Protein AF-A0A7Y2HA65-F1 (afdb_monomer)

Foldseek 3Di:
DEAQDDPDVQVVCVVLVLAYYADVVDVVSVVVRVVVVVVDDPVSNVVSVVSVVVCCVPPVPPVVVVVVVCCVVVVVVD

Mean predicted aligned error: 5.22 Å

Sequence (78 aa):
IYAVLSGEVAKLTREHQIGITADSGNINEIVTGFERFLQFDEKELKEIGDRAWNLYRSVFDREVSIQKLEKLVFDSSN

pLDDT: mean 90.52, std 8.04, range [48.12, 96.81]

Structure (mmCIF, N/CA/C/O backbone):
data_AF-A0A7Y2HA65-F1
#
_entry.id   AF-A0A7Y2HA65-F1
#
loop_
_atom_site.group_PDB
_atom_site.id
_atom_site.type_symbol
_atom_site.label_atom_id
_atom_site.label_alt_id
_atom_site.label_comp_id
_atom_site.label_asym_id
_atom_site.label_entity_id
_atom_site.label_seq_id
_atom_site.pdbx_PDB_ins_code
_atom_site.Cartn_x
_atom_site.Cartn_y
_atom_site.Cartn_z
_atom_site.occupancy
_atom_site.B_iso_or_equiv
_atom_site.auth_seq_id
_atom_site.auth_comp_id
_atom_site.auth_asym_id
_atom_site.auth_atom_id
_atom_site.pdbx_PDB_model_num
ATOM 1 N N . ILE A 1 1 ? -3.882 3.952 2.833 1.00 81.75 1 ILE A N 1
ATOM 2 C CA . ILE A 1 1 ? -4.886 3.598 1.796 1.00 81.75 1 ILE A CA 1
ATOM 3 C C . ILE A 1 1 ? -5.737 2.456 2.333 1.00 81.75 1 ILE A C 1
ATOM 5 O O . ILE A 1 1 ? -5.168 1.558 2.947 1.00 81.75 1 ILE A O 1
ATOM 9 N N . TYR A 1 2 ? -7.055 2.489 2.125 1.00 89.56 2 TYR A N 1
ATOM 10 C CA . TYR A 1 2 ? -7.912 1.326 2.345 1.00 89.56 2 TYR A CA 1
ATOM 11 C C . TYR A 1 2 ? -8.519 0.876 1.017 1.00 89.56 2 TYR A C 1
ATOM 13 O O . TYR A 1 2 ? -9.234 1.633 0.366 1.00 89.56 2 TYR A O 1
ATOM 21 N N . ALA A 1 3 ? -8.156 -0.329 0.592 1.00 88.00 3 ALA A N 1
ATOM 22 C CA . ALA A 1 3 ? -8.460 -0.873 -0.720 1.00 88.00 3 ALA A CA 1
ATOM 23 C C . ALA A 1 3 ? -9.456 -2.037 -0.592 1.00 88.00 3 ALA A C 1
ATOM 25 O O . ALA A 1 3 ? -9.071 -3.159 -0.268 1.00 88.00 3 ALA A O 1
ATOM 26 N N . VAL A 1 4 ? -10.737 -1.765 -0.855 1.00 90.88 4 VAL A N 1
ATOM 27 C CA . VAL A 1 4 ? -11.797 -2.786 -0.932 1.00 90.88 4 VAL A CA 1
ATOM 28 C C . VAL A 1 4 ? -11.922 -3.249 -2.373 1.00 90.88 4 VAL A C 1
ATOM 30 O O . VAL A 1 4 ? -12.660 -2.671 -3.169 1.00 90.88 4 VAL A O 1
ATOM 33 N N . LEU A 1 5 ? -11.101 -4.218 -2.742 1.00 87.31 5 LEU A N 1
ATOM 34 C CA . LEU A 1 5 ? -10.938 -4.637 -4.125 1.00 87.31 5 LEU A CA 1
ATOM 35 C C . LEU A 1 5 ? -10.135 -5.928 -4.200 1.00 87.31 5 LEU A C 1
ATOM 37 O O . LEU A 1 5 ? -9.296 -6.212 -3.347 1.00 87.31 5 LEU A O 1
ATOM 41 N N . SER A 1 6 ? -10.360 -6.667 -5.279 1.00 83.81 6 SER A N 1
ATOM 42 C CA . SER A 1 6 ? -9.660 -7.912 -5.583 1.00 83.81 6 SER A CA 1
ATOM 43 C C . SER A 1 6 ? -8.726 -7.711 -6.782 1.00 83.81 6 SER A C 1
ATOM 45 O O . SER A 1 6 ? -8.968 -6.862 -7.640 1.00 83.81 6 SER A O 1
ATOM 47 N N . GLY A 1 7 ? -7.631 -8.475 -6.838 1.00 87.12 7 GLY A N 1
ATOM 48 C CA . GLY A 1 7 ? -6.664 -8.433 -7.944 1.00 87.12 7 GLY A CA 1
ATOM 49 C C . GLY A 1 7 ? -5.408 -7.596 -7.677 1.00 87.12 7 GLY A C 1
ATOM 50 O O . GLY A 1 7 ? -4.939 -7.493 -6.542 1.00 87.12 7 GLY A O 1
ATOM 51 N N . GLU A 1 8 ? -4.832 -7.032 -8.742 1.00 88.81 8 GLU A N 1
ATOM 52 C CA . GLU A 1 8 ? -3.448 -6.530 -8.742 1.00 88.81 8 GLU A CA 1
ATOM 53 C C . GLU A 1 8 ? -3.217 -5.365 -7.776 1.00 88.81 8 GLU A C 1
ATOM 55 O O . GLU A 1 8 ? -2.207 -5.318 -7.083 1.00 88.81 8 GLU A O 1
ATOM 60 N N . VAL A 1 9 ? -4.180 -4.452 -7.642 1.00 88.31 9 VAL A N 1
ATOM 61 C CA . VAL A 1 9 ? -4.049 -3.322 -6.708 1.00 88.31 9 VAL A CA 1
ATOM 62 C C . VAL A 1 9 ? -4.070 -3.806 -5.249 1.00 88.31 9 VAL A C 1
ATOM 64 O O . VAL A 1 9 ? -3.339 -3.272 -4.413 1.00 88.31 9 VAL A O 1
ATOM 67 N N . ALA A 1 10 ? -4.834 -4.857 -4.927 1.00 91.06 10 ALA A N 1
ATOM 68 C CA . ALA A 1 10 ? -4.826 -5.456 -3.590 1.00 91.06 10 ALA A CA 1
ATOM 69 C C . ALA A 1 10 ? -3.524 -6.215 -3.311 1.00 91.06 10 ALA A C 1
ATOM 71 O O . ALA A 1 10 ? -3.040 -6.226 -2.179 1.00 91.06 10 ALA A O 1
ATOM 72 N N . LYS A 1 11 ? -2.947 -6.843 -4.337 1.00 91.50 11 LYS A N 1
ATOM 73 C CA . LYS A 1 11 ? -1.628 -7.469 -4.252 1.00 91.50 11 LYS A CA 1
ATOM 74 C C . LYS A 1 11 ? -0.545 -6.416 -4.003 1.00 91.50 11 LYS A C 1
ATOM 76 O O . LYS A 1 11 ? 0.147 -6.504 -2.996 1.00 91.50 11 LYS A O 1
ATOM 81 N N . LEU A 1 12 ? -0.498 -5.364 -4.819 1.00 91.50 12 LEU A N 1
ATOM 82 C CA . LEU A 1 12 ? 0.436 -4.244 -4.684 1.00 91.50 12 LEU A CA 1
ATOM 83 C C . LEU A 1 12 ? 0.340 -3.572 -3.305 1.00 91.50 12 LEU A C 1
ATOM 85 O O . LEU A 1 12 ? 1.354 -3.295 -2.666 1.00 91.50 12 LEU A O 1
ATOM 89 N N . THR A 1 13 ? -0.886 -3.362 -2.814 1.00 92.12 13 THR A N 1
ATOM 90 C CA . THR A 1 13 ? -1.121 -2.772 -1.489 1.00 92.12 13 THR A CA 1
ATOM 91 C C . THR A 1 13 ? -0.538 -3.634 -0.368 1.00 92.12 13 THR A C 1
ATOM 93 O O . THR A 1 13 ? 0.096 -3.096 0.541 1.00 92.12 13 THR A O 1
ATOM 96 N N . ARG A 1 14 ? -0.713 -4.962 -0.447 1.00 91.50 14 ARG A N 1
ATOM 97 C CA . ARG A 1 14 ? -0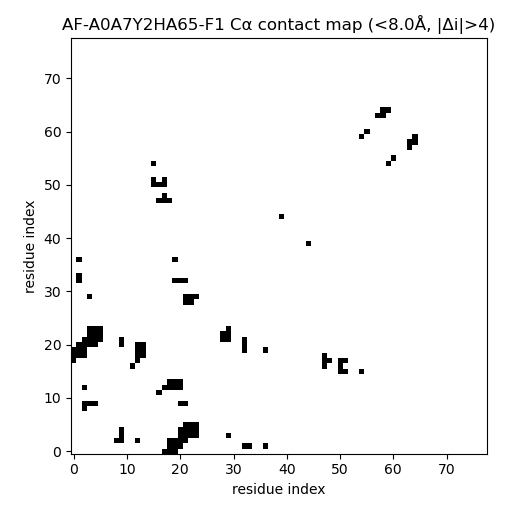.188 -5.924 0.534 1.00 91.50 14 ARG A CA 1
ATOM 98 C C . ARG A 1 14 ? 1.327 -6.081 0.450 1.00 91.50 14 ARG A C 1
ATOM 100 O O . ARG A 1 14 ? 1.997 -5.971 1.472 1.00 91.50 14 ARG A O 1
ATOM 107 N N . GLU A 1 15 ? 1.864 -6.309 -0.745 1.00 93.19 15 GLU A N 1
ATOM 108 C CA . GLU A 1 15 ? 3.291 -6.580 -0.966 1.00 93.19 15 GLU A CA 1
ATOM 109 C C . GLU A 1 15 ? 4.170 -5.391 -0.577 1.00 93.19 15 GLU A C 1
ATOM 111 O O . GLU A 1 15 ? 5.224 -5.572 0.029 1.00 93.19 15 GLU A O 1
ATOM 116 N N . HIS A 1 16 ? 3.711 -4.169 -0.854 1.00 93.44 16 HIS A N 1
ATOM 117 C CA . HIS A 1 16 ? 4.447 -2.954 -0.507 1.00 93.44 16 HIS A CA 1
ATOM 118 C C . HIS A 1 16 ? 3.997 -2.317 0.811 1.00 93.44 16 HIS A C 1
ATOM 120 O O . HIS A 1 16 ? 4.540 -1.284 1.202 1.00 93.44 16 HIS A O 1
ATOM 126 N N . GLN A 1 17 ? 3.027 -2.922 1.508 1.00 93.81 17 GLN A N 1
ATOM 127 C CA . GLN A 1 17 ? 2.509 -2.458 2.800 1.00 93.81 17 GLN A CA 1
ATOM 128 C C . GLN A 1 17 ? 2.096 -0.971 2.789 1.00 93.81 17 GLN A C 1
ATOM 130 O O . GLN A 1 17 ? 2.299 -0.234 3.754 1.00 93.81 17 GLN A O 1
ATOM 135 N N . ILE A 1 18 ? 1.511 -0.516 1.679 1.00 94.75 18 ILE A N 1
ATOM 136 C CA . ILE A 1 18 ? 1.099 0.886 1.460 1.00 94.75 18 ILE A CA 1
ATOM 137 C C . ILE A 1 18 ? -0.343 1.155 1.927 1.00 94.75 18 ILE A C 1
ATOM 139 O O . ILE A 1 18 ? -0.963 2.177 1.611 1.00 94.75 18 ILE A O 1
ATOM 143 N N . GLY A 1 19 ? -0.907 0.220 2.683 1.00 93.69 19 GLY A N 1
ATOM 144 C CA . GLY A 1 19 ? -2.259 0.295 3.192 1.00 93.69 19 GLY A CA 1
ATOM 145 C C . GLY A 1 19 ? -2.777 -1.060 3.638 1.00 93.69 19 GLY A C 1
ATOM 146 O O . GLY A 1 19 ? -2.022 -2.006 3.847 1.00 93.69 19 GLY A O 1
ATOM 147 N N . ILE A 1 20 ? -4.093 -1.129 3.753 1.00 93.81 20 ILE A N 1
ATOM 148 C CA . ILE A 1 20 ? -4.845 -2.330 4.104 1.00 93.81 20 ILE A CA 1
ATOM 149 C C . ILE A 1 20 ? -5.809 -2.678 2.978 1.00 93.81 20 ILE A C 1
ATOM 151 O O . ILE A 1 20 ? -6.266 -1.804 2.235 1.00 93.81 20 ILE A O 1
ATOM 155 N N . THR A 1 21 ? -6.122 -3.962 2.863 1.00 94.88 21 THR A N 1
ATOM 156 C CA . THR A 1 21 ? -6.993 -4.498 1.818 1.00 94.88 21 THR A CA 1
ATOM 157 C C . THR A 1 21 ? -8.113 -5.322 2.421 1.00 94.88 21 THR A C 1
ATOM 159 O O . THR A 1 21 ? -7.893 -5.975 3.437 1.00 94.88 21 THR A O 1
ATOM 162 N N . ALA A 1 22 ? -9.261 -5.349 1.756 1.00 94.69 22 ALA A N 1
ATOM 163 C CA . ALA A 1 22 ? -10.337 -6.298 2.021 1.00 94.69 22 ALA A CA 1
ATOM 164 C C . ALA A 1 22 ? -10.854 -6.869 0.696 1.00 94.69 22 ALA A C 1
ATOM 166 O O . ALA A 1 22 ? -10.897 -6.140 -0.302 1.00 94.69 22 ALA A O 1
ATOM 167 N N . ASP A 1 23 ? -11.248 -8.145 0.685 1.00 91.44 23 ASP A N 1
ATOM 168 C CA . ASP A 1 23 ? -11.973 -8.716 -0.451 1.00 91.44 23 ASP A CA 1
ATOM 169 C C . ASP A 1 23 ? -13.333 -8.016 -0.601 1.00 91.44 23 ASP A C 1
ATOM 171 O O . ASP A 1 23 ? -14.128 -7.947 0.340 1.00 91.44 23 ASP A O 1
ATOM 175 N N . SER A 1 24 ? -13.619 -7.489 -1.795 1.00 92.06 24 SER A N 1
ATOM 176 C CA . SER A 1 24 ? -14.875 -6.790 -2.078 1.00 92.06 24 SER A CA 1
ATOM 177 C C . SER A 1 24 ? -16.107 -7.698 -2.005 1.00 92.06 24 SER A C 1
ATOM 179 O O . SER A 1 24 ? -17.219 -7.194 -1.850 1.00 92.06 24 SER A O 1
ATOM 181 N N . GLY A 1 25 ? -15.930 -9.020 -2.099 1.00 93.69 25 GLY A N 1
ATOM 182 C CA . GLY A 1 25 ? -16.988 -10.011 -1.905 1.00 93.69 25 GLY A CA 1
ATOM 183 C C . GLY A 1 25 ? -17.220 -10.411 -0.444 1.00 93.69 25 GLY A C 1
ATOM 184 O O . GLY A 1 25 ? -18.213 -11.081 -0.158 1.00 93.69 25 GLY A O 1
ATOM 185 N N . ASN A 1 26 ? -16.342 -10.015 0.485 1.00 94.12 26 ASN A N 1
ATOM 186 C CA . ASN A 1 26 ? -16.401 -10.431 1.885 1.00 94.12 26 ASN A CA 1
ATOM 187 C C . ASN A 1 26 ? -16.702 -9.249 2.816 1.00 94.12 26 ASN A C 1
ATOM 189 O O . ASN A 1 26 ? -15.809 -8.538 3.274 1.00 94.12 26 ASN A O 1
ATOM 193 N N . ILE A 1 27 ? -17.979 -9.078 3.164 1.00 95.94 27 ILE A N 1
ATOM 194 C CA . ILE A 1 27 ? -18.433 -7.981 4.032 1.00 95.94 27 ILE A CA 1
ATOM 195 C C . ILE A 1 27 ? -17.744 -7.957 5.403 1.00 95.94 27 ILE A C 1
ATOM 197 O O . ILE A 1 27 ? -17.496 -6.881 5.940 1.00 95.94 27 ILE A O 1
ATOM 201 N N . ASN A 1 28 ? -17.387 -9.119 5.956 1.00 96.81 28 ASN A N 1
ATOM 202 C CA . ASN A 1 28 ? -16.736 -9.182 7.264 1.00 96.81 28 ASN A CA 1
ATOM 203 C C . ASN A 1 28 ? -15.309 -8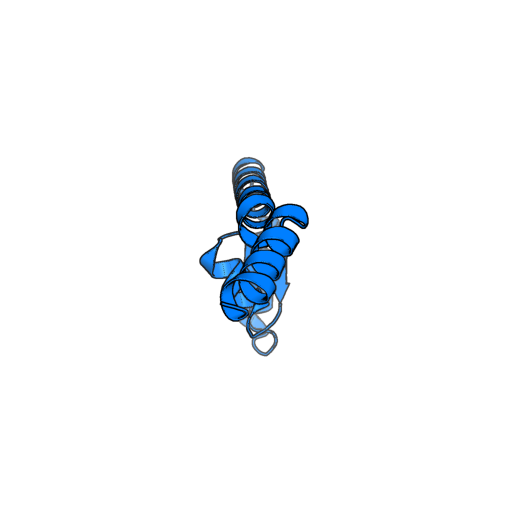.628 7.193 1.00 96.81 28 ASN A C 1
ATOM 205 O O . ASN A 1 28 ? -14.916 -7.840 8.048 1.00 96.81 28 ASN A O 1
ATOM 209 N N . GLU A 1 29 ? -14.558 -8.967 6.142 1.00 94.62 29 GLU A N 1
ATOM 210 C CA . GLU A 1 29 ? -13.240 -8.366 5.902 1.00 94.62 29 GLU A CA 1
ATOM 211 C C . GLU A 1 29 ? -13.332 -6.860 5.671 1.00 94.62 29 GLU A C 1
ATOM 213 O O . GLU A 1 29 ? -12.447 -6.116 6.097 1.00 94.62 29 GLU A O 1
ATOM 218 N N . ILE A 1 30 ? -14.409 -6.398 5.028 1.00 95.38 30 ILE A N 1
ATOM 219 C CA . ILE A 1 30 ? -14.621 -4.969 4.813 1.00 95.38 30 ILE A CA 1
ATOM 220 C C . ILE A 1 30 ? -14.784 -4.245 6.155 1.00 95.38 30 ILE A C 1
ATOM 222 O O . ILE A 1 30 ? -14.098 -3.264 6.435 1.00 95.38 30 ILE A O 1
ATOM 226 N N . VAL A 1 31 ? -15.659 -4.754 7.020 1.00 96.81 31 VAL A N 1
ATOM 227 C CA . VAL A 1 31 ? -15.898 -4.151 8.336 1.00 96.81 31 VAL A CA 1
ATOM 228 C C . VAL A 1 31 ? -14.618 -4.147 9.171 1.00 96.81 31 VAL A C 1
ATOM 230 O O . VAL A 1 31 ? -14.181 -3.083 9.605 1.00 96.81 31 VAL A O 1
ATOM 233 N N . THR A 1 32 ? -13.958 -5.298 9.323 1.00 96.12 32 THR A N 1
ATOM 234 C CA . THR A 1 32 ? -12.729 -5.399 10.126 1.00 96.12 32 THR A CA 1
ATOM 235 C C . THR A 1 32 ? -11.591 -4.546 9.556 1.00 96.12 32 THR A C 1
ATOM 237 O O . THR A 1 32 ? -10.841 -3.920 10.306 1.00 96.12 32 THR A O 1
ATOM 240 N N . GLY A 1 33 ? -11.461 -4.474 8.229 1.00 93.94 33 GLY A N 1
ATOM 241 C CA . GLY A 1 33 ? -10.479 -3.612 7.574 1.00 93.94 33 GLY A CA 1
ATOM 242 C C . GLY A 1 33 ? -10.743 -2.133 7.851 1.00 93.94 33 GLY A C 1
ATOM 243 O O . GLY A 1 33 ? -9.820 -1.397 8.199 1.00 93.94 33 GLY A O 1
ATOM 244 N N . PHE A 1 34 ? -11.999 -1.700 7.759 1.00 95.06 34 PHE A N 1
ATOM 245 C CA . PHE A 1 34 ? -12.379 -0.322 8.051 1.00 95.06 34 PHE A CA 1
ATOM 246 C C . PHE A 1 34 ? -12.163 0.042 9.526 1.00 95.06 34 PHE A C 1
ATOM 248 O O . PHE A 1 34 ? -11.618 1.102 9.822 1.00 95.06 34 PHE A O 1
ATOM 255 N N . GLU A 1 35 ? -12.500 -0.853 10.457 1.00 95.88 35 GLU A N 1
ATOM 256 C CA . GLU A 1 35 ? -12.208 -0.668 11.884 1.00 95.88 35 GLU A CA 1
ATOM 257 C C . GLU A 1 35 ? -10.706 -0.503 12.134 1.00 95.88 35 GLU A C 1
ATOM 259 O O . GLU A 1 35 ? -10.294 0.431 12.823 1.00 95.88 35 GLU A O 1
ATOM 264 N N . ARG A 1 36 ? -9.871 -1.351 11.518 1.00 93.81 36 ARG A N 1
ATOM 265 C CA . ARG A 1 36 ? -8.412 -1.226 11.620 1.00 93.81 36 ARG A CA 1
ATOM 266 C C . ARG A 1 36 ? -7.909 0.088 11.025 1.00 93.81 36 ARG A C 1
ATOM 268 O O . ARG A 1 36 ? -7.011 0.694 11.599 1.00 93.81 36 ARG A O 1
ATOM 275 N N . PHE A 1 37 ? -8.480 0.533 9.906 1.00 93.19 37 PHE A N 1
ATOM 276 C CA . PHE A 1 37 ? -8.112 1.799 9.269 1.00 93.19 37 PHE A CA 1
ATOM 277 C C . PHE A 1 37 ? -8.282 2.990 10.212 1.00 93.19 37 PHE A C 1
ATOM 279 O O . PHE A 1 37 ? -7.406 3.847 10.289 1.00 93.19 37 PHE A O 1
ATOM 286 N N . LEU A 1 38 ? -9.405 3.026 10.933 1.00 94.00 38 LEU A N 1
ATOM 287 C CA . LEU A 1 38 ? -9.735 4.094 11.877 1.00 94.00 38 LEU A CA 1
ATOM 288 C C . LEU A 1 38 ? -8.850 4.084 13.128 1.00 94.00 38 LEU A C 1
ATOM 290 O O . LEU A 1 38 ? -8.783 5.087 13.832 1.00 94.00 38 LEU A O 1
ATOM 294 N N . GLN A 1 39 ? -8.193 2.960 13.411 1.00 95.44 39 GLN A N 1
ATOM 295 C CA . GLN A 1 39 ? -7.314 2.785 14.566 1.00 95.44 39 GLN A CA 1
ATOM 296 C C . GLN A 1 39 ? -5.845 3.098 14.273 1.00 95.44 39 GLN A C 1
ATOM 298 O O . GLN A 1 39 ? -5.038 3.019 15.197 1.00 95.44 39 GLN A O 1
ATOM 303 N N . PHE A 1 40 ? -5.482 3.423 13.028 1.00 94.62 40 PHE A N 1
ATOM 304 C CA . PHE A 1 40 ? -4.098 3.756 12.714 1.00 94.62 40 PHE A CA 1
ATOM 305 C C . PHE A 1 40 ? -3.641 5.014 13.439 1.00 94.62 40 PHE A C 1
ATOM 307 O O . PHE A 1 40 ? -4.285 6.063 13.372 1.00 94.62 40 PHE A O 1
ATOM 314 N N . ASP A 1 41 ? -2.491 4.899 14.095 1.00 96.19 41 ASP A N 1
ATOM 315 C CA . ASP A 1 41 ? -1.838 6.042 14.710 1.00 96.19 41 ASP A CA 1
ATOM 316 C C . ASP A 1 41 ? -1.027 6.858 13.684 1.00 96.19 41 ASP A C 1
ATOM 318 O O . ASP A 1 41 ? -0.796 6.456 12.539 1.00 96.19 41 ASP A O 1
ATOM 322 N N . GLU A 1 42 ? -0.597 8.053 14.090 1.00 95.69 42 GLU A N 1
ATOM 323 C CA . GLU A 1 42 ? 0.167 8.961 13.229 1.00 95.69 42 GLU A CA 1
ATOM 324 C C . GLU A 1 42 ? 1.465 8.322 12.707 1.00 95.69 42 GLU A C 1
ATOM 326 O O . GLU A 1 42 ? 1.866 8.561 11.564 1.00 95.69 42 GLU A O 1
ATOM 331 N N . LYS A 1 43 ? 2.110 7.476 13.518 1.00 96.38 43 LYS A N 1
ATOM 332 C CA . LYS A 1 43 ? 3.351 6.801 13.143 1.00 96.38 43 LYS A CA 1
ATOM 333 C C . LYS A 1 43 ? 3.086 5.762 12.054 1.00 96.38 43 LYS A C 1
ATOM 335 O O . LYS A 1 43 ? 3.791 5.763 11.047 1.00 96.38 43 LYS A O 1
ATOM 340 N N . GLU A 1 44 ? 2.066 4.925 12.214 1.00 94.00 44 GLU A N 1
ATOM 341 C CA . GLU A 1 44 ? 1.645 3.943 11.211 1.00 94.00 44 GLU A CA 1
ATOM 342 C C . GLU A 1 44 ? 1.262 4.629 9.894 1.00 94.00 44 GLU A C 1
ATOM 344 O O . GLU A 1 44 ? 1.696 4.204 8.818 1.00 94.00 44 GLU A O 1
ATOM 349 N N . LEU A 1 45 ? 0.505 5.731 9.960 1.00 94.12 45 LEU A N 1
ATOM 350 C CA . LEU A 1 45 ? 0.135 6.514 8.778 1.00 94.12 45 LEU A CA 1
ATOM 351 C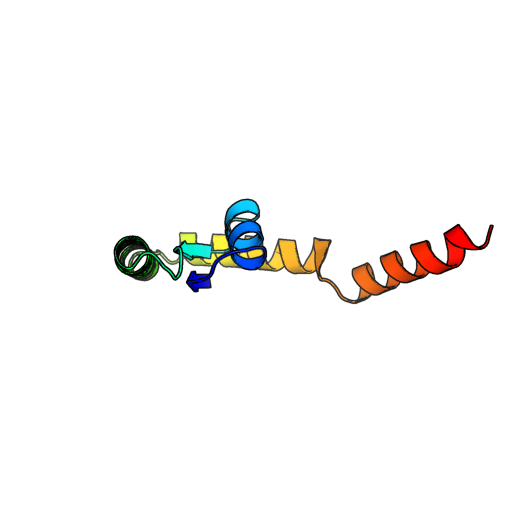 C . LEU A 1 45 ? 1.362 7.095 8.073 1.00 94.12 45 LEU A C 1
ATOM 353 O O . LEU A 1 45 ? 1.445 7.036 6.841 1.00 94.12 45 LEU A O 1
ATOM 357 N N . LYS A 1 46 ? 2.336 7.607 8.833 1.00 96.12 46 LYS A N 1
ATOM 358 C CA . LYS A 1 46 ? 3.595 8.108 8.279 1.00 96.12 46 LYS A CA 1
ATOM 359 C C . LYS A 1 46 ? 4.385 6.995 7.590 1.00 96.12 46 LYS A C 1
ATOM 361 O O . LYS A 1 46 ? 4.816 7.176 6.456 1.00 96.12 46 LYS A O 1
ATOM 366 N N . GLU A 1 47 ? 4.542 5.838 8.228 1.00 96.12 47 GLU A N 1
ATOM 367 C CA . GLU A 1 47 ? 5.261 4.693 7.650 1.00 96.12 47 GLU A CA 1
ATOM 368 C C . GLU A 1 47 ? 4.591 4.175 6.370 1.00 96.12 47 GLU A C 1
ATOM 370 O O . GLU A 1 47 ? 5.261 3.822 5.397 1.00 96.12 47 GLU A O 1
ATOM 375 N N . ILE A 1 48 ? 3.256 4.142 6.341 1.00 95.31 48 ILE A N 1
ATOM 376 C CA . ILE A 1 48 ? 2.485 3.834 5.132 1.00 95.31 48 ILE A CA 1
ATOM 377 C C . ILE A 1 48 ? 2.774 4.863 4.029 1.00 95.31 48 ILE A C 1
ATOM 379 O O . ILE A 1 48 ? 3.026 4.475 2.886 1.00 95.31 48 ILE A O 1
ATOM 383 N N . GLY A 1 49 ? 2.769 6.156 4.363 1.00 94.94 49 GLY A N 1
ATOM 384 C CA . GLY A 1 49 ? 3.082 7.240 3.430 1.00 94.94 49 GLY A CA 1
ATOM 385 C C . GLY A 1 49 ? 4.497 7.142 2.855 1.00 94.94 49 GLY A C 1
ATOM 386 O O . GLY A 1 49 ? 4.670 7.207 1.638 1.00 94.94 49 GLY A O 1
ATOM 387 N N . ASP A 1 50 ? 5.495 6.899 3.706 1.00 96.75 50 ASP A N 1
ATOM 388 C CA . ASP A 1 50 ? 6.895 6.749 3.298 1.00 96.75 50 ASP A CA 1
ATOM 389 C C . ASP A 1 50 ? 7.075 5.549 2.350 1.00 96.75 50 ASP A C 1
ATOM 391 O O . ASP A 1 50 ? 7.743 5.653 1.317 1.00 96.75 50 ASP A O 1
ATOM 395 N N . ARG A 1 51 ? 6.434 4.409 2.648 1.00 95.81 51 ARG A N 1
ATOM 396 C CA . ARG A 1 51 ? 6.443 3.230 1.764 1.00 95.81 51 ARG A CA 1
ATOM 397 C C . ARG A 1 51 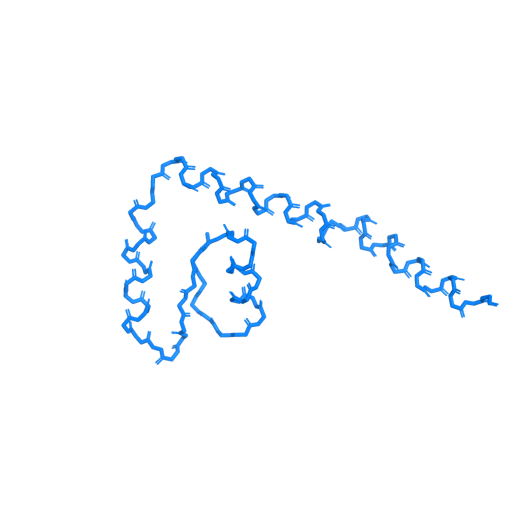? 5.777 3.514 0.421 1.00 95.81 51 ARG A C 1
ATOM 399 O O . ARG A 1 51 ? 6.334 3.150 -0.615 1.00 95.81 51 ARG A O 1
ATOM 406 N N . ALA A 1 52 ? 4.632 4.196 0.422 1.00 94.19 52 ALA A N 1
ATOM 407 C CA . ALA A 1 52 ? 3.932 4.572 -0.805 1.00 94.19 52 ALA A CA 1
ATOM 408 C C . ALA A 1 52 ? 4.783 5.505 -1.677 1.00 94.19 52 ALA A C 1
ATOM 410 O O . ALA A 1 52 ? 4.880 5.309 -2.890 1.00 94.19 52 ALA A O 1
ATOM 411 N N . TRP A 1 53 ? 5.464 6.468 -1.056 1.00 94.81 53 TRP A N 1
ATOM 412 C CA . TRP A 1 53 ? 6.376 7.370 -1.749 1.00 94.81 53 TRP A CA 1
ATOM 413 C C . TRP A 1 53 ? 7.578 6.639 -2.356 1.00 94.81 53 TRP A C 1
ATOM 415 O O . TRP A 1 53 ? 7.944 6.877 -3.509 1.00 94.81 53 TRP A O 1
ATOM 425 N N . ASN A 1 54 ? 8.166 5.698 -1.618 1.00 93.56 54 ASN A N 1
ATOM 426 C CA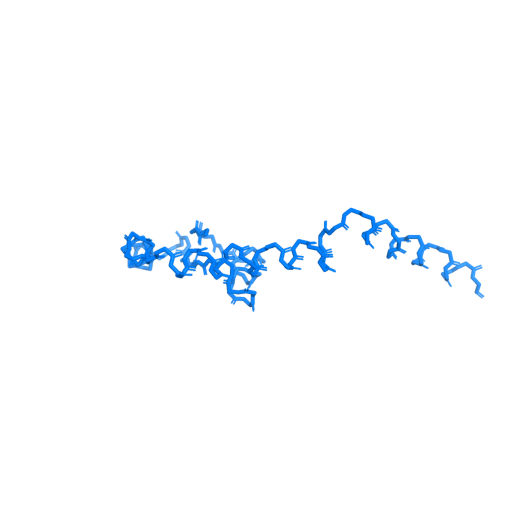 . ASN A 1 54 ? 9.268 4.880 -2.121 1.00 93.56 54 ASN A CA 1
ATOM 427 C C . ASN A 1 54 ? 8.838 3.985 -3.291 1.00 93.56 54 ASN A C 1
ATOM 429 O O . ASN A 1 54 ? 9.581 3.847 -4.267 1.00 93.56 54 ASN A O 1
ATOM 433 N N . LE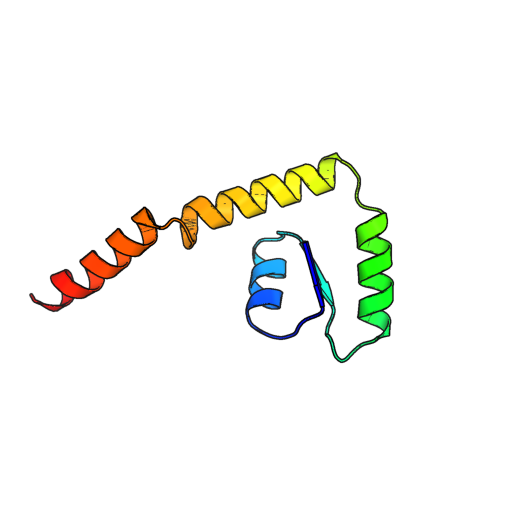U A 1 55 ? 7.633 3.410 -3.232 1.00 92.19 55 LEU A N 1
ATOM 434 C CA . LEU A 1 55 ? 7.077 2.633 -4.338 1.00 92.19 55 LEU A CA 1
ATOM 435 C C . LEU A 1 55 ? 6.890 3.500 -5.585 1.00 92.19 55 LEU A C 1
ATOM 437 O O . LEU A 1 55 ? 7.304 3.103 -6.674 1.00 92.19 55 LEU A O 1
ATOM 441 N N . TYR A 1 56 ? 6.329 4.701 -5.420 1.00 92.31 56 TYR A N 1
ATOM 442 C CA . TYR A 1 56 ? 6.201 5.656 -6.515 1.00 92.31 56 TYR A CA 1
ATOM 443 C C . TYR A 1 56 ? 7.564 5.919 -7.160 1.00 92.31 56 TYR A C 1
ATOM 445 O O . TYR A 1 56 ? 7.742 5.636 -8.339 1.00 92.31 56 TYR A O 1
ATOM 453 N N . ARG A 1 57 ? 8.562 6.342 -6.378 1.00 91.81 57 ARG A N 1
ATOM 454 C CA . ARG A 1 57 ? 9.887 6.703 -6.906 1.00 91.81 57 ARG A CA 1
ATOM 455 C C . ARG A 1 57 ? 10.639 5.560 -7.591 1.00 91.81 57 ARG A C 1
ATOM 457 O O . ARG A 1 57 ? 11.481 5.820 -8.442 1.00 91.81 57 ARG A O 1
ATOM 464 N N . SER A 1 58 ? 10.396 4.314 -7.191 1.00 85.62 58 SER A N 1
ATOM 465 C CA . SER A 1 58 ? 11.142 3.153 -7.699 1.00 85.62 58 SER A CA 1
ATOM 466 C C . SER A 1 58 ? 10.470 2.462 -8.886 1.00 85.62 58 SER A C 1
ATOM 468 O O . SER A 1 58 ? 11.154 1.950 -9.779 1.00 85.62 58 SER A O 1
ATOM 470 N N . VAL A 1 59 ? 9.138 2.428 -8.903 1.00 85.25 59 VAL A N 1
ATOM 471 C CA . VAL A 1 59 ? 8.372 1.647 -9.883 1.00 85.25 59 VAL A CA 1
ATOM 472 C C . VAL A 1 59 ? 7.567 2.538 -10.817 1.00 85.25 59 VAL A C 1
ATOM 474 O O . VAL A 1 59 ? 7.578 2.286 -12.019 1.00 85.25 59 VAL A O 1
ATOM 477 N N . PHE A 1 60 ? 6.904 3.563 -10.284 1.00 87.31 60 PHE A N 1
ATOM 478 C CA . PHE A 1 60 ? 5.910 4.360 -11.013 1.00 87.31 60 PHE A CA 1
ATOM 479 C C . PHE A 1 60 ? 6.379 5.767 -11.379 1.00 87.31 60 PHE A C 1
ATOM 481 O O . PHE A 1 60 ? 5.611 6.540 -11.950 1.00 87.31 60 PHE A O 1
ATOM 488 N N . ASP A 1 61 ? 7.626 6.109 -11.064 1.00 92.00 61 ASP A N 1
ATOM 489 C CA . ASP A 1 61 ? 8.210 7.374 -11.467 1.00 92.00 61 ASP A CA 1
ATOM 490 C C . ASP A 1 61 ? 8.218 7.456 -12.995 1.00 92.00 61 ASP A C 1
ATOM 492 O O . ASP A 1 61 ? 8.591 6.509 -13.701 1.00 92.00 61 ASP A O 1
ATOM 496 N N . ARG A 1 62 ? 7.736 8.587 -13.508 1.00 89.25 62 ARG A N 1
ATOM 497 C CA . ARG A 1 62 ? 7.538 8.788 -14.941 1.00 89.25 62 ARG A CA 1
ATOM 498 C C . ARG A 1 62 ? 8.852 8.697 -15.703 1.00 89.25 62 ARG A C 1
ATOM 500 O O . ARG A 1 62 ? 8.886 8.044 -16.741 1.00 89.25 62 ARG A O 1
ATOM 507 N N . GLU A 1 63 ? 9.913 9.315 -15.194 1.00 89.56 63 GLU A N 1
ATOM 508 C CA . GLU A 1 63 ? 11.213 9.323 -15.866 1.00 89.56 63 GLU A CA 1
ATOM 509 C C . GLU A 1 63 ? 11.826 7.922 -15.848 1.00 89.56 63 GLU A C 1
ATOM 511 O O . GLU A 1 63 ? 12.307 7.441 -16.872 1.00 89.56 63 GLU A O 1
ATOM 516 N N . VAL A 1 64 ? 11.695 7.202 -14.728 1.00 86.69 64 VAL A N 1
ATOM 517 C CA . VAL A 1 64 ? 12.087 5.784 -14.646 1.00 86.69 64 VAL A CA 1
ATOM 518 C C . VAL A 1 64 ? 11.303 4.929 -15.648 1.00 86.69 64 VAL A C 1
ATOM 520 O O . VAL A 1 64 ? 11.8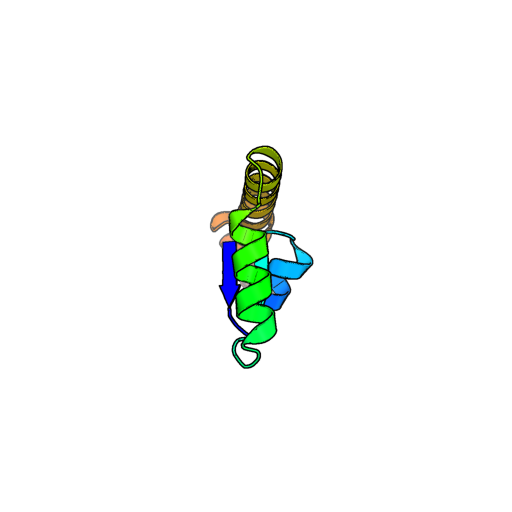63 4.028 -16.274 1.00 86.69 64 VAL A O 1
ATOM 523 N N . SER A 1 65 ? 10.008 5.197 -15.814 1.00 88.38 65 SER A N 1
ATOM 524 C CA . SER A 1 65 ? 9.152 4.469 -16.755 1.00 88.38 65 SER A CA 1
ATOM 525 C C . SER A 1 65 ? 9.556 4.735 -18.205 1.00 88.38 65 SER A C 1
ATOM 527 O O . SER A 1 65 ? 9.674 3.789 -18.982 1.00 88.38 65 SER A O 1
ATOM 529 N N . ILE A 1 66 ? 9.828 5.997 -18.556 1.00 89.81 66 ILE A N 1
ATOM 530 C CA . ILE A 1 66 ? 10.318 6.391 -19.884 1.00 89.81 66 ILE A CA 1
ATOM 531 C C . ILE A 1 66 ? 11.656 5.705 -20.172 1.00 89.81 66 ILE A C 1
ATOM 533 O O . ILE A 1 66 ? 11.767 5.024 -21.184 1.00 89.81 66 ILE A O 1
ATOM 537 N N . GLN A 1 67 ? 12.620 5.765 -19.250 1.00 87.94 67 GLN A N 1
ATOM 538 C CA . GLN A 1 67 ? 13.928 5.119 -19.420 1.00 87.94 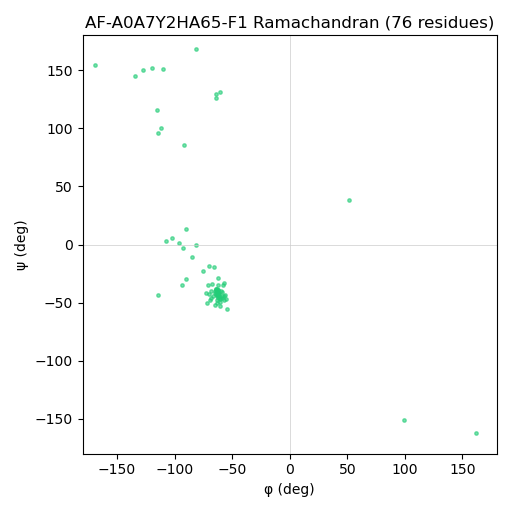67 GLN A CA 1
ATOM 539 C C . GLN A 1 67 ? 13.819 3.602 -19.629 1.00 87.94 67 GLN A C 1
ATOM 541 O O . GLN A 1 67 ? 14.518 3.030 -20.466 1.00 87.94 67 GLN A O 1
ATOM 546 N N . LYS A 1 68 ? 12.933 2.926 -18.885 1.00 87.00 68 LYS A N 1
ATOM 547 C CA . LYS A 1 68 ? 12.687 1.485 -19.061 1.00 87.00 68 LYS A CA 1
ATOM 548 C C . LYS A 1 68 ? 12.078 1.175 -20.430 1.00 87.00 68 LYS A C 1
ATOM 550 O O . LYS A 1 68 ? 12.465 0.183 -21.043 1.00 87.00 68 LYS A O 1
ATOM 555 N N . LEU A 1 69 ? 11.148 2.004 -20.905 1.00 90.44 69 LEU A N 1
ATOM 556 C CA . LEU A 1 69 ? 10.530 1.850 -22.225 1.00 90.44 69 LEU A CA 1
ATOM 557 C C . LEU A 1 69 ? 11.529 2.116 -23.353 1.00 90.44 69 LEU A C 1
ATOM 559 O O . LEU A 1 69 ? 11.619 1.312 -24.274 1.00 90.44 69 LEU A O 1
ATOM 563 N N . GLU A 1 70 ? 12.312 3.191 -23.261 1.00 91.44 70 GLU 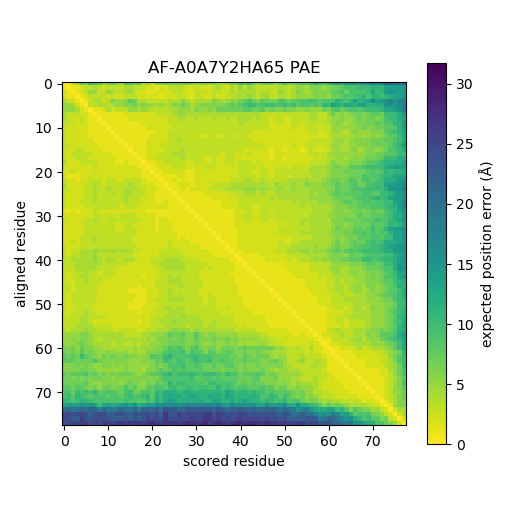A N 1
ATOM 564 C CA . GLU A 1 70 ? 13.372 3.507 -24.223 1.00 91.44 70 GLU A CA 1
ATOM 565 C C . GLU A 1 70 ? 14.374 2.360 -24.319 1.00 91.44 70 GLU A C 1
ATOM 567 O O . GLU A 1 70 ? 14.656 1.883 -25.416 1.00 91.44 70 GLU A O 1
ATOM 572 N N . LYS A 1 71 ? 14.835 1.838 -23.175 1.00 90.19 71 LYS A N 1
ATOM 573 C CA . LYS A 1 71 ? 15.719 0.672 -23.145 1.00 90.19 71 LYS A CA 1
ATOM 574 C C . LYS A 1 71 ? 15.111 -0.520 -23.884 1.00 90.19 71 LYS A C 1
ATOM 576 O O . LYS A 1 71 ? 15.782 -1.134 -24.699 1.00 90.19 71 LYS A O 1
ATOM 581 N N . LEU A 1 72 ? 13.839 -0.837 -23.641 1.00 91.25 72 LEU A N 1
ATOM 582 C CA . LEU A 1 72 ? 13.174 -1.949 -24.324 1.00 91.25 72 LEU A CA 1
ATOM 583 C C . LEU A 1 72 ? 13.072 -1.739 -25.837 1.00 91.25 72 LEU A C 1
ATOM 585 O O . LEU A 1 72 ? 13.268 -2.693 -26.582 1.00 91.25 72 LEU A O 1
ATOM 589 N N . VAL A 1 73 ? 12.771 -0.523 -26.296 1.00 91.75 73 VAL A N 1
ATOM 590 C CA . VAL A 1 73 ? 12.601 -0.215 -27.725 1.00 91.75 73 VAL A CA 1
ATOM 591 C C . VAL A 1 73 ? 13.942 -0.211 -28.465 1.00 91.75 73 VAL A C 1
ATOM 593 O O . VAL A 1 73 ? 14.038 -0.743 -29.570 1.00 91.75 73 VAL A O 1
ATOM 596 N N . PHE A 1 74 ? 14.985 0.363 -27.867 1.00 85.75 74 PHE A N 1
ATOM 597 C CA . PHE A 1 74 ? 16.273 0.536 -28.538 1.00 85.75 74 PHE A CA 1
ATOM 598 C C . PHE A 1 74 ? 17.233 -0.647 -28.341 1.00 85.75 74 PHE A C 1
ATOM 600 O O . PHE A 1 74 ? 17.974 -0.954 -29.271 1.00 85.75 74 PHE A O 1
ATOM 607 N N . ASP A 1 75 ? 17.176 -1.379 -27.219 1.00 75.94 75 ASP A N 1
ATOM 608 C CA . ASP A 1 75 ? 17.978 -2.605 -27.043 1.00 75.94 75 ASP A CA 1
ATOM 609 C C . ASP A 1 75 ? 17.415 -3.791 -27.846 1.00 75.94 75 ASP A C 1
ATOM 611 O O . ASP A 1 75 ? 18.159 -4.712 -28.161 1.00 75.94 75 ASP A O 1
ATOM 615 N N . SER A 1 76 ? 16.126 -3.786 -28.211 1.00 60.31 76 SER A N 1
ATOM 616 C CA . SER A 1 76 ? 15.534 -4.811 -29.094 1.00 60.31 76 SER A CA 1
ATOM 617 C C . SER A 1 76 ? 15.786 -4.567 -30.589 1.00 60.31 76 SER A C 1
ATOM 619 O O . SER A 1 76 ? 15.346 -5.359 -31.423 1.00 60.31 76 SER A O 1
ATOM 621 N N . SER A 1 77 ? 16.484 -3.477 -30.925 1.00 58.22 77 SER A N 1
ATOM 622 C CA . SER A 1 77 ? 16.830 -3.079 -32.296 1.00 58.22 77 SER A CA 1
ATOM 623 C C . SER A 1 77 ? 18.293 -3.386 -32.681 1.00 58.22 77 SER A C 1
ATOM 625 O O . SER A 1 77 ? 18.710 -3.011 -33.777 1.00 58.22 77 SER A O 1
ATOM 627 N N . ASN A 1 78 ? 19.054 -4.063 -31.808 1.00 48.12 78 ASN A N 1
ATOM 628 C CA . ASN A 1 78 ? 20.399 -4.621 -32.047 1.00 48.12 78 ASN A CA 1
ATOM 629 C C . ASN A 1 78 ? 20.379 -6.149 -31.915 1.00 48.12 78 ASN A C 1
ATOM 631 O O . ASN A 1 78 ? 21.262 -6.792 -32.527 1.00 48.12 78 ASN A O 1
#

Radius of gyration: 16.77 Å; Cα contacts (8 Å, |Δi|>4): 66; chains: 1; bounding box: 39×20×47 Å

Secondary structure (DSSP, 8-state):
-EEE--SHHHHHHHHTTSSEEE-TT-HHHHHHHHHHHHT--HHHHHHHHHHHHHHIIIII-HHHHHHHHHHHHHHTT-

Solvent-accessible surface area (backbone atoms only — not comparable to full-atom values): 4360 Å² total; per-residue (Å²): 90,82,40,72,37,75,58,69,68,37,47,52,29,56,78,56,49,32,39,50,61,17,50,68,89,36,68,67,44,41,52,55,42,52,56,51,60,76,64,59,48,74,67,57,51,47,55,23,48,54,38,42,51,51,47,37,67,74,69,64,27,64,68,62,44,50,54,53,50,51,48,56,62,59,64,74,72,114